Protein AF-A0A0N0JHC3-F1 (afdb_monomer_lite)

Radius of gyration: 20.51 Å; chains: 1; bounding box: 57×30×60 Å

Foldseek 3Di:
DDDPPVVVLVVVLLVVLVCVLPVDDDDDDDLLVVLQVSLLVLLVLLLVLLVLLLVLLVLLLVVLCVPPWDDADPVRNDTDPVSVVLSVLSVVLSVLSVVLSVLSNPADQDDPPPVPPPDDPSSVLSVVLVVLSSVLSSLSNVSSVQRRSPHSVSNSVCVVVNVVSSVSNVVSSVVSNVSVD

Secondary structure (DSSP, 8-state):
---SSHHHHHHHHHHHHHHHHHSS----S-HHHHHHHHHHHHHHHHHHHHHHHHHHHHHHHHHHHHHHSPPP-SS--S--HHHHHHHHHHHHHHHHHHHHHHHHHT-------TTTTTSS-HHHHHHHHHHHHHHHHHHHHHHHHH--TT-HHHHHHSHHHHHHHHHHHHHHHHHHHHTT-

pLDDT: mean 80.49, std 18.89, range [34.41, 97.94]

Structure (mmCIF, N/CA/C/O backbone):
data_AF-A0A0N0JHC3-F1
#
_entry.id   AF-A0A0N0JHC3-F1
#
loop_
_atom_site.group_PDB
_atom_site.id
_atom_site.type_symbol
_atom_site.label_atom_id
_atom_site.label_alt_id
_atom_site.label_comp_id
_atom_site.label_asym_id
_atom_site.label_entity_id
_atom_site.label_seq_id
_atom_site.pdbx_PDB_ins_code
_atom_site.Cartn_x
_atom_site.Cartn_y
_atom_site.Cartn_z
_atom_site.occupancy
_atom_site.B_iso_or_equiv
_atom_site.auth_seq_id
_atom_site.auth_comp_id
_atom_site.auth_asym_id
_atom_site.auth_atom_id
_atom_site.pdbx_PDB_model_num
ATOM 1 N N . MET A 1 1 ? -25.573 -7.035 -21.585 1.00 37.91 1 MET A N 1
ATOM 2 C CA . MET A 1 1 ? -24.477 -6.239 -22.172 1.00 37.91 1 MET A CA 1
ATOM 3 C C . MET A 1 1 ? -24.114 -5.162 -21.164 1.00 37.91 1 MET A C 1
ATOM 5 O O . MET A 1 1 ? -24.846 -4.194 -21.048 1.00 37.91 1 MET A O 1
ATOM 9 N N . SER A 1 2 ? -23.086 -5.395 -20.353 1.00 44.84 2 SER A N 1
ATOM 10 C CA . SER A 1 2 ? -22.536 -4.422 -19.404 1.00 44.84 2 SER A CA 1
ATOM 11 C C . SER A 1 2 ? -21.034 -4.678 -19.372 1.00 44.84 2 SER A C 1
ATOM 13 O O . SER A 1 2 ? -20.619 -5.781 -19.030 1.00 44.84 2 SER A O 1
ATOM 15 N N . GLY A 1 3 ? -20.254 -3.737 -19.894 1.00 42.75 3 GLY A N 1
ATOM 16 C CA . GLY A 1 3 ? -18.807 -3.889 -20.072 1.00 42.75 3 GLY A CA 1
ATOM 17 C C . GLY A 1 3 ? -18.140 -2.651 -20.668 1.00 42.75 3 GLY A C 1
ATOM 18 O O . GLY A 1 3 ? -17.156 -2.791 -21.371 1.00 42.75 3 GLY A O 1
ATOM 19 N N . GLY A 1 4 ? -18.715 -1.458 -20.471 1.00 43.44 4 GLY A N 1
ATOM 20 C CA . GLY A 1 4 ? -18.227 -0.218 -21.094 1.00 43.44 4 GLY A CA 1
ATOM 21 C C . GLY A 1 4 ? -17.723 0.851 -20.122 1.00 43.44 4 GLY A C 1
ATOM 22 O O . GLY A 1 4 ? -17.134 1.828 -20.570 1.00 43.44 4 GLY A O 1
ATOM 23 N N . GLU A 1 5 ? -17.946 0.702 -18.813 1.00 43.28 5 GLU A N 1
ATOM 24 C CA . GLU A 1 5 ? -17.563 1.724 -17.823 1.00 43.28 5 GLU A CA 1
ATOM 25 C C . GLU A 1 5 ? -16.180 1.465 -17.201 1.00 43.28 5 GLU A C 1
ATOM 27 O O . GLU A 1 5 ? -15.439 2.420 -16.958 1.00 43.28 5 GLU A O 1
ATOM 32 N N . ASP A 1 6 ? -15.775 0.198 -17.051 1.00 47.84 6 ASP A N 1
ATOM 33 C CA . ASP A 1 6 ? -14.469 -0.175 -16.480 1.00 47.84 6 ASP A CA 1
ATOM 34 C C . ASP A 1 6 ? -13.285 0.190 -17.401 1.00 47.84 6 ASP A C 1
ATOM 36 O O . ASP A 1 6 ? -12.240 0.644 -16.924 1.00 47.84 6 ASP A O 1
ATOM 40 N N . ASP A 1 7 ? -13.469 0.113 -18.725 1.00 47.25 7 ASP A N 1
ATOM 41 C CA . ASP A 1 7 ? -12.442 0.469 -19.720 1.00 47.25 7 ASP A CA 1
ATOM 42 C C . ASP A 1 7 ? -12.093 1.969 -19.693 1.00 47.25 7 ASP A C 1
ATOM 44 O O . ASP A 1 7 ? -10.947 2.365 -19.927 1.00 47.25 7 ASP A O 1
ATOM 48 N N . GLY A 1 8 ? -13.061 2.829 -19.360 1.00 37.94 8 GLY A N 1
ATOM 49 C CA . GLY A 1 8 ? -12.868 4.281 -19.304 1.00 37.94 8 GLY A CA 1
ATOM 50 C C . GLY A 1 8 ? -12.082 4.746 -18.076 1.00 37.94 8 GLY A C 1
ATOM 51 O O . GLY A 1 8 ? -11.344 5.736 -18.149 1.00 37.94 8 GLY A O 1
ATOM 52 N N . LEU A 1 9 ? -12.211 4.034 -16.953 1.00 42.19 9 LEU A N 1
ATOM 53 C CA . LEU A 1 9 ? -11.474 4.327 -15.724 1.00 42.19 9 LEU A CA 1
ATOM 54 C C . LEU A 1 9 ? -10.010 3.887 -15.852 1.00 42.19 9 LEU A C 1
ATOM 56 O O . LEU A 1 9 ? -9.108 4.660 -15.522 1.00 42.19 9 LEU A O 1
ATOM 60 N N . ALA A 1 10 ? -9.777 2.697 -16.415 1.00 44.12 10 ALA A N 1
ATOM 61 C CA . ALA A 1 10 ? -8.442 2.183 -16.710 1.00 44.12 10 ALA A CA 1
ATOM 62 C C . ALA A 1 10 ? -7.697 3.072 -17.724 1.00 44.12 10 ALA A C 1
ATOM 64 O O . ALA A 1 10 ? -6.544 3.442 -17.497 1.00 44.12 10 ALA A O 1
ATOM 65 N N . ALA A 1 11 ? -8.375 3.516 -18.791 1.00 43.47 11 ALA A N 1
ATOM 66 C CA . ALA A 1 11 ? -7.795 4.424 -19.783 1.00 43.47 11 ALA A CA 1
ATOM 67 C C . ALA A 1 11 ? -7.432 5.802 -19.195 1.00 43.47 11 ALA A C 1
ATOM 69 O O . ALA A 1 11 ? -6.387 6.371 -19.520 1.00 43.47 11 ALA A O 1
ATOM 70 N N . ARG A 1 12 ? -8.262 6.341 -18.289 1.00 47.62 12 ARG A N 1
ATOM 71 C CA . ARG A 1 12 ? -7.976 7.603 -17.584 1.00 47.62 12 ARG A CA 1
ATOM 72 C C . ARG A 1 12 ? -6.825 7.470 -16.592 1.00 47.62 12 ARG A C 1
ATOM 74 O O . ARG A 1 12 ? -5.981 8.362 -16.543 1.00 47.62 12 ARG A O 1
ATOM 81 N N . ALA A 1 13 ? -6.760 6.368 -15.848 1.00 53.97 13 ALA A N 1
ATOM 82 C CA . ALA A 1 13 ? -5.640 6.076 -14.959 1.00 53.97 13 ALA A CA 1
ATOM 83 C C . ALA A 1 13 ? -4.323 5.948 -15.747 1.00 53.97 13 ALA A C 1
ATOM 85 O O . ALA A 1 13 ? -3.324 6.558 -15.366 1.00 53.97 13 ALA A O 1
ATOM 86 N N . GLY A 1 14 ? -4.351 5.269 -16.900 1.00 50.16 14 GLY A N 1
ATOM 87 C CA . GLY A 1 14 ? -3.211 5.170 -17.814 1.00 50.16 14 GLY A CA 1
ATOM 88 C C . GLY A 1 14 ? -2.744 6.530 -18.344 1.00 50.16 14 GLY A C 1
ATOM 89 O O . GLY A 1 14 ? -1.547 6.805 -18.369 1.00 50.16 14 GLY A O 1
ATOM 90 N N . GLN A 1 15 ? -3.668 7.432 -18.693 1.00 47.88 15 GLN A N 1
ATOM 91 C CA . GLN A 1 15 ? -3.320 8.782 -19.151 1.00 47.88 15 GLN A CA 1
ATOM 92 C C . GLN A 1 15 ? -2.721 9.654 -18.035 1.00 47.88 15 GLN A C 1
ATOM 94 O O . GLN A 1 15 ? -1.790 10.419 -18.290 1.00 47.88 15 GLN A O 1
ATOM 99 N N . VAL A 1 16 ? -3.223 9.545 -16.801 1.00 54.00 16 VAL A N 1
ATOM 100 C CA . VAL A 1 16 ? -2.656 10.244 -15.635 1.00 54.00 16 VAL A CA 1
ATOM 101 C C . VAL A 1 16 ? -1.249 9.725 -15.334 1.00 54.00 16 VAL A C 1
ATOM 103 O O . VAL A 1 16 ? -0.336 10.532 -15.174 1.00 54.00 16 VAL A O 1
ATOM 106 N N . ALA A 1 17 ? -1.046 8.406 -15.352 1.00 53.81 17 ALA A N 1
ATOM 107 C CA . ALA A 1 17 ? 0.267 7.792 -15.171 1.00 53.81 17 ALA A CA 1
ATOM 108 C C . ALA A 1 17 ? 1.255 8.214 -16.274 1.00 53.81 17 ALA A C 1
ATOM 110 O O . ALA A 1 17 ? 2.378 8.611 -15.974 1.00 53.81 17 ALA A O 1
ATOM 111 N N . LEU A 1 18 ? 0.823 8.238 -17.540 1.00 52.56 18 LEU A N 1
ATOM 112 C CA . LEU A 1 18 ? 1.632 8.713 -18.669 1.00 52.56 18 LEU A CA 1
ATOM 113 C C . LEU A 1 18 ? 1.989 10.203 -18.564 1.00 52.56 18 LEU A C 1
ATOM 115 O O . LEU A 1 18 ? 3.115 10.580 -18.886 1.00 52.56 18 LEU A O 1
ATOM 119 N N . ASN A 1 19 ? 1.061 11.050 -18.113 1.00 54.31 19 ASN A N 1
ATOM 120 C CA . ASN A 1 19 ? 1.300 12.486 -17.943 1.00 54.31 19 ASN A CA 1
ATOM 121 C C . ASN A 1 19 ? 2.243 12.778 -16.766 1.00 54.31 19 ASN A C 1
ATOM 123 O O . ASN A 1 19 ? 3.108 13.644 -16.884 1.00 54.31 19 ASN A O 1
ATOM 127 N N . LEU A 1 20 ? 2.114 12.034 -15.662 1.00 56.59 20 LEU A N 1
ATOM 128 C CA . LEU A 1 20 ? 3.041 12.099 -14.529 1.00 56.59 20 LEU A CA 1
ATOM 129 C C . LEU A 1 20 ? 4.444 11.620 -14.930 1.00 56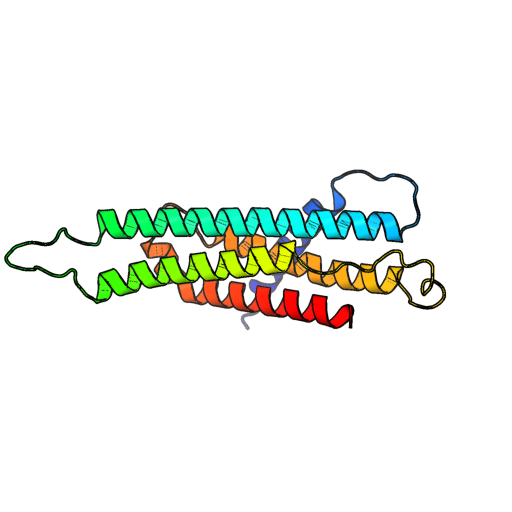.59 20 LEU A C 1
ATOM 131 O O . LEU A 1 20 ? 5.434 12.242 -14.555 1.00 56.59 20 LEU A O 1
ATOM 135 N N . PHE A 1 21 ? 4.527 10.561 -15.741 1.00 52.66 21 PHE A N 1
ATOM 136 C CA . PHE A 1 21 ? 5.790 9.962 -16.174 1.00 52.66 21 PHE A CA 1
ATOM 137 C C . PHE A 1 21 ? 6.538 10.810 -17.219 1.00 52.66 21 PHE A C 1
ATOM 139 O O . PHE A 1 21 ? 7.758 10.920 -17.166 1.00 52.66 21 PHE A O 1
ATOM 146 N N . ARG A 1 22 ? 5.832 11.455 -18.161 1.00 50.53 22 ARG A N 1
ATOM 147 C CA . ARG A 1 22 ? 6.448 12.177 -19.300 1.00 50.53 22 ARG A CA 1
ATOM 148 C C . ARG A 1 22 ? 6.669 13.682 -19.082 1.00 50.53 22 ARG A C 1
ATOM 150 O O . ARG A 1 22 ? 7.237 14.338 -19.953 1.00 50.53 22 ARG A O 1
ATOM 157 N N . GLY A 1 23 ? 6.215 14.251 -17.964 1.00 41.34 23 GLY A N 1
ATOM 158 C CA . GLY A 1 23 ? 6.143 15.704 -17.752 1.00 41.34 23 GLY A CA 1
ATOM 159 C C . GLY A 1 23 ? 7.451 16.447 -17.433 1.00 41.34 23 GLY A C 1
ATOM 160 O O . GLY A 1 23 ? 7.439 17.675 -17.434 1.00 41.34 23 GLY A O 1
ATOM 161 N N . TYR A 1 24 ? 8.578 15.772 -17.171 1.00 42.88 24 TYR A N 1
ATOM 162 C CA . TYR A 1 24 ? 9.758 16.425 -16.576 1.00 42.88 24 TYR A CA 1
ATOM 163 C C . TYR A 1 24 ? 11.097 16.102 -17.275 1.00 42.88 24 TYR A C 1
ATOM 165 O O . TYR A 1 24 ? 11.897 15.318 -16.779 1.00 42.88 24 TYR A O 1
ATOM 173 N N . GLY A 1 25 ? 11.362 16.805 -18.388 1.00 38.19 25 GLY A N 1
ATOM 174 C CA . GLY A 1 25 ? 12.698 17.294 -18.793 1.00 38.19 25 GLY A CA 1
ATOM 175 C C . GLY A 1 25 ? 13.743 16.294 -19.326 1.00 38.19 25 GLY A C 1
ATOM 176 O O . GLY A 1 25 ? 14.376 15.571 -18.566 1.00 38.19 25 GLY A O 1
ATOM 177 N N . TYR A 1 26 ? 14.004 16.370 -20.637 1.00 37.72 26 TYR A N 1
ATOM 178 C CA . TYR A 1 26 ? 15.044 15.650 -21.394 1.00 37.72 26 TYR A CA 1
ATOM 179 C C . TYR A 1 26 ? 16.477 16.152 -21.145 1.00 37.72 26 TYR A C 1
ATOM 181 O O . TYR A 1 26 ? 16.697 17.363 -21.079 1.00 37.72 26 TYR A O 1
ATOM 189 N N . THR A 1 27 ? 17.486 15.264 -21.175 1.00 40.31 27 THR A N 1
ATOM 190 C CA . THR A 1 27 ? 18.884 15.630 -21.502 1.00 40.31 27 THR A CA 1
ATOM 191 C C . THR A 1 27 ? 19.669 14.450 -22.111 1.00 40.31 27 THR A C 1
ATOM 193 O O . THR A 1 27 ? 19.561 13.321 -21.665 1.00 40.31 27 THR A O 1
ATOM 196 N N . PHE A 1 28 ? 20.477 14.749 -23.132 1.00 34.41 28 PHE A N 1
ATOM 197 C CA . PHE A 1 28 ? 21.290 13.864 -23.980 1.00 34.41 28 PHE A CA 1
ATOM 198 C C . PHE A 1 28 ? 22.279 12.929 -23.240 1.00 34.41 28 PHE A C 1
ATOM 200 O O . PHE A 1 28 ? 23.466 13.240 -23.159 1.00 34.41 28 PHE A O 1
ATOM 207 N N . TYR A 1 29 ? 21.844 11.745 -22.799 1.00 44.44 29 TYR A N 1
ATOM 208 C CA . TYR A 1 29 ? 22.719 10.602 -22.493 1.00 44.44 29 TYR A CA 1
ATOM 209 C C . TYR A 1 29 ? 22.063 9.284 -22.946 1.00 44.44 29 TYR A C 1
ATOM 211 O O . TYR A 1 29 ? 20.905 9.271 -23.341 1.00 44.44 29 TYR A O 1
ATOM 219 N N . ARG A 1 30 ? 22.836 8.186 -23.005 1.00 59.00 30 ARG A N 1
ATOM 220 C CA . ARG A 1 30 ? 22.384 6.850 -23.457 1.00 59.00 30 ARG A CA 1
ATOM 221 C C . ARG A 1 30 ? 20.992 6.536 -22.888 1.00 59.00 30 ARG A C 1
ATOM 223 O O . ARG A 1 30 ? 20.812 6.693 -21.686 1.00 59.00 30 ARG A O 1
ATOM 230 N N . VAL A 1 31 ? 20.053 6.099 -23.734 1.00 69.00 31 VAL A N 1
ATOM 231 C CA . VAL A 1 31 ? 18.628 5.867 -23.401 1.00 69.00 31 VAL A CA 1
ATOM 232 C C . VAL A 1 31 ? 18.455 5.053 -22.111 1.00 69.00 31 VAL A C 1
ATOM 234 O O . VAL A 1 31 ? 17.528 5.271 -21.341 1.00 69.00 31 VAL A O 1
ATOM 237 N N . GLU A 1 32 ? 19.384 4.149 -21.824 1.00 69.94 32 GLU A N 1
ATOM 238 C CA . GLU A 1 32 ? 19.416 3.333 -20.614 1.00 69.94 32 GLU A CA 1
ATOM 239 C C . GLU A 1 32 ? 19.609 4.150 -19.323 1.00 69.94 32 GLU A C 1
ATOM 241 O O . GLU A 1 32 ? 19.065 3.792 -18.282 1.00 69.94 32 GLU A O 1
ATOM 246 N N . ASN A 1 33 ? 20.357 5.256 -19.350 1.00 71.94 33 ASN A N 1
ATOM 247 C CA . ASN A 1 33 ? 20.512 6.139 -18.189 1.00 71.94 33 ASN A CA 1
ATOM 248 C C . ASN A 1 33 ? 19.213 6.880 -17.868 1.00 71.94 33 ASN A C 1
ATOM 250 O O . ASN A 1 33 ? 18.855 6.969 -16.694 1.00 71.94 33 ASN A O 1
ATOM 254 N N . ASP A 1 34 ? 18.510 7.354 -18.896 1.00 75.12 34 ASP A N 1
ATOM 255 C CA . ASP A 1 34 ? 17.214 8.018 -18.740 1.00 75.12 34 ASP A CA 1
ATOM 256 C C . ASP A 1 34 ? 16.188 7.034 -18.178 1.00 75.12 34 ASP A C 1
ATOM 258 O O . ASP A 1 34 ? 15.561 7.307 -17.159 1.00 75.12 34 ASP A O 1
ATOM 262 N N . LEU A 1 35 ? 16.128 5.824 -18.739 1.00 77.75 35 LEU A N 1
ATOM 263 C CA . LEU A 1 35 ? 15.244 4.768 -18.251 1.00 77.75 35 LEU A CA 1
ATOM 264 C C . LEU A 1 35 ? 15.540 4.360 -16.794 1.00 77.75 35 LEU A C 1
ATOM 266 O O . LEU A 1 35 ? 14.612 4.110 -16.028 1.00 77.75 35 LEU A O 1
ATOM 270 N N . ARG A 1 36 ? 16.812 4.319 -16.369 1.00 79.19 36 ARG A N 1
ATOM 271 C CA . ARG A 1 36 ? 17.164 4.061 -14.958 1.00 79.19 36 ARG A CA 1
ATOM 272 C C . ARG A 1 36 ? 16.803 5.232 -14.040 1.00 79.19 36 ARG A C 1
ATOM 274 O O . ARG A 1 36 ? 16.443 5.007 -12.884 1.00 79.19 36 ARG A O 1
ATOM 281 N N . ALA A 1 37 ? 16.924 6.471 -14.514 1.00 82.25 37 ALA A N 1
ATOM 282 C CA . ALA A 1 37 ? 16.498 7.642 -13.754 1.00 82.25 37 ALA A CA 1
ATOM 283 C C . ALA A 1 37 ? 14.971 7.659 -13.587 1.00 82.25 37 ALA A C 1
ATOM 285 O O . ALA A 1 37 ? 14.478 7.907 -12.486 1.00 82.25 37 ALA A O 1
ATOM 286 N N . ASP A 1 38 ? 14.236 7.339 -14.650 1.00 80.75 38 ASP A N 1
ATOM 287 C CA . ASP A 1 38 ? 12.779 7.242 -14.639 1.00 80.75 38 ASP A CA 1
ATOM 288 C C . ASP A 1 38 ? 12.287 6.121 -13.719 1.00 80.75 38 ASP A C 1
ATOM 290 O O . ASP A 1 38 ? 11.386 6.355 -12.916 1.00 80.75 38 ASP A O 1
ATOM 294 N N . ASP A 1 39 ? 12.944 4.959 -13.718 1.00 84.31 39 ASP A N 1
ATOM 295 C CA . ASP A 1 39 ? 12.686 3.885 -12.750 1.00 84.31 39 ASP A CA 1
ATOM 296 C C . ASP A 1 39 ? 12.780 4.378 -11.294 1.00 84.31 39 ASP A C 1
ATOM 298 O O . ASP A 1 39 ? 11.866 4.194 -10.485 1.00 84.31 39 ASP A O 1
ATOM 302 N N . GLN A 1 40 ? 13.884 5.049 -10.946 1.00 86.06 40 GLN A N 1
ATOM 303 C CA . GLN A 1 40 ? 14.085 5.566 -9.590 1.00 86.06 40 GLN A CA 1
ATOM 304 C C . GLN A 1 40 ? 13.023 6.603 -9.213 1.00 86.06 40 GLN A C 1
ATOM 306 O O . GLN A 1 40 ? 12.567 6.632 -8.065 1.00 86.06 40 GLN A O 1
ATOM 311 N N . ARG A 1 41 ? 12.627 7.454 -10.167 1.00 85.56 41 ARG A N 1
ATOM 312 C CA . ARG A 1 41 ? 11.566 8.449 -9.972 1.00 85.56 41 ARG A CA 1
ATOM 313 C C . ARG A 1 41 ? 10.221 7.779 -9.732 1.00 85.56 41 ARG A C 1
ATOM 315 O O . ARG A 1 41 ? 9.539 8.158 -8.783 1.00 85.56 41 ARG A O 1
ATOM 322 N N . VAL A 1 42 ? 9.862 6.766 -10.522 1.00 86.81 42 VAL A N 1
ATOM 323 C CA . VAL A 1 42 ? 8.603 6.036 -10.335 1.00 86.81 42 VAL A CA 1
ATOM 324 C C . VAL A 1 42 ? 8.556 5.379 -8.969 1.00 86.81 42 VAL A C 1
ATOM 326 O O . VAL A 1 42 ? 7.582 5.566 -8.245 1.00 86.81 42 VAL A O 1
ATOM 329 N N . ARG A 1 43 ? 9.611 4.672 -8.561 1.00 89.62 43 ARG A N 1
ATOM 330 C CA . ARG A 1 43 ? 9.622 4.013 -7.248 1.00 89.62 43 ARG A CA 1
ATOM 331 C C . ARG A 1 43 ? 9.483 5.005 -6.099 1.00 89.62 43 ARG A C 1
ATOM 333 O O . ARG A 1 43 ? 8.778 4.714 -5.136 1.00 89.62 43 ARG A O 1
ATOM 340 N N . ARG A 1 44 ? 10.083 6.195 -6.220 1.00 91.69 44 ARG A N 1
ATOM 341 C CA . ARG A 1 44 ? 9.884 7.282 -5.253 1.00 91.69 44 ARG A CA 1
ATOM 342 C C . ARG A 1 44 ? 8.437 7.768 -5.231 1.00 91.69 44 ARG A C 1
ATOM 344 O O . ARG A 1 44 ? 7.860 7.856 -4.157 1.00 91.69 44 ARG A O 1
ATOM 351 N N . MET A 1 45 ? 7.841 8.025 -6.391 1.00 93.19 45 MET A N 1
ATOM 352 C CA . MET A 1 45 ? 6.447 8.466 -6.485 1.00 93.19 45 MET A CA 1
ATOM 353 C C . MET A 1 45 ? 5.478 7.423 -5.908 1.00 93.19 45 MET A C 1
ATOM 355 O O . MET A 1 45 ? 4.570 7.765 -5.156 1.00 93.19 45 MET A O 1
ATOM 359 N N . VAL A 1 46 ? 5.685 6.138 -6.210 1.00 94.94 46 VAL A N 1
ATOM 360 C CA . VAL A 1 46 ? 4.901 5.042 -5.622 1.00 94.94 46 VAL A CA 1
ATOM 361 C C . VAL A 1 46 ? 5.068 5.025 -4.102 1.00 94.94 46 VAL A C 1
ATOM 363 O O . VAL A 1 46 ? 4.072 4.954 -3.390 1.00 94.94 46 VAL A O 1
ATOM 366 N N . SER A 1 47 ? 6.300 5.143 -3.598 1.00 95.94 47 SER A N 1
ATOM 367 C CA . SER A 1 47 ? 6.579 5.228 -2.158 1.00 95.94 47 SER A CA 1
ATOM 368 C C . SER A 1 47 ? 5.828 6.391 -1.494 1.00 95.94 47 SER A C 1
ATOM 370 O O . SER A 1 47 ? 5.141 6.189 -0.494 1.00 95.94 47 SER A O 1
ATOM 372 N N . GLU A 1 48 ? 5.850 7.584 -2.091 1.00 95.62 48 GLU A N 1
ATOM 373 C CA . GLU A 1 48 ? 5.123 8.762 -1.596 1.00 95.62 48 GLU A CA 1
ATOM 374 C C . GLU A 1 48 ? 3.603 8.516 -1.516 1.00 95.62 48 GLU A C 1
ATOM 376 O O . GLU A 1 48 ? 2.979 8.804 -0.490 1.00 95.62 48 GLU A O 1
ATOM 381 N N . LEU A 1 49 ? 3.009 7.912 -2.553 1.00 96.00 49 LEU A N 1
ATOM 382 C CA . LEU A 1 49 ? 1.582 7.560 -2.583 1.00 96.00 49 LEU A CA 1
ATOM 383 C C . LEU A 1 49 ? 1.220 6.514 -1.516 1.00 96.00 49 LEU A C 1
ATOM 385 O O . LEU A 1 49 ? 0.203 6.642 -0.826 1.00 96.00 49 LEU A O 1
ATOM 389 N N . LEU A 1 50 ? 2.062 5.495 -1.327 1.00 97.06 50 LEU A N 1
ATOM 390 C CA . LEU A 1 50 ? 1.867 4.482 -0.286 1.00 97.06 50 LEU A CA 1
ATOM 391 C C . LEU A 1 50 ? 1.992 5.090 1.117 1.00 97.06 50 LEU A C 1
ATOM 393 O O . LEU A 1 50 ? 1.197 4.773 2.004 1.00 97.06 50 LEU A O 1
ATOM 397 N N . GLN A 1 51 ? 2.938 6.005 1.328 1.00 96.19 51 GLN A N 1
ATOM 398 C CA . GLN A 1 51 ? 3.091 6.716 2.596 1.00 96.19 51 GLN A CA 1
ATOM 399 C C . GLN A 1 51 ? 1.894 7.619 2.899 1.00 96.19 51 GLN A C 1
ATOM 401 O O . GLN A 1 51 ? 1.445 7.655 4.050 1.00 96.19 51 GLN A O 1
ATOM 406 N N . GLN A 1 52 ? 1.337 8.288 1.885 1.00 95.44 52 GLN A N 1
ATOM 407 C CA . GLN A 1 52 ? 0.093 9.046 2.008 1.00 95.44 52 GLN A CA 1
ATOM 408 C C . GLN A 1 52 ? -1.061 8.141 2.465 1.00 95.44 52 GLN A C 1
ATOM 410 O O . GLN A 1 52 ? -1.709 8.442 3.470 1.00 95.44 52 GLN A O 1
ATOM 415 N N . ALA A 1 53 ? -1.273 7.003 1.796 1.00 96.19 53 ALA A N 1
ATOM 416 C CA . ALA A 1 53 ? -2.322 6.048 2.157 1.00 96.19 53 ALA A CA 1
ATOM 417 C C . ALA A 1 53 ? -2.130 5.475 3.576 1.00 96.19 53 ALA A C 1
ATOM 419 O O . ALA A 1 53 ? -3.071 5.402 4.369 1.00 96.19 53 ALA A O 1
ATOM 420 N N . ARG A 1 54 ? -0.891 5.115 3.943 1.00 96.50 54 ARG A N 1
ATOM 421 C CA . ARG A 1 54 ? -0.543 4.614 5.284 1.00 96.50 54 ARG A CA 1
ATOM 422 C C . ARG A 1 54 ? -0.849 5.645 6.370 1.00 96.50 54 ARG A C 1
ATOM 424 O O . ARG A 1 54 ? -1.365 5.289 7.433 1.00 96.50 54 ARG A O 1
ATOM 431 N N . LYS A 1 55 ? -0.500 6.911 6.127 1.00 95.50 55 LYS A N 1
ATOM 432 C CA . LYS A 1 55 ? -0.769 8.016 7.052 1.00 95.50 55 LYS A CA 1
ATOM 433 C C . LYS A 1 55 ? -2.275 8.182 7.257 1.00 95.50 55 LYS A C 1
ATOM 435 O O . LYS A 1 55 ? -2.712 8.153 8.403 1.00 95.50 55 LYS A O 1
ATOM 440 N N . ALA A 1 56 ? -3.043 8.236 6.170 1.00 95.06 56 ALA A N 1
ATOM 441 C CA . ALA A 1 56 ? -4.499 8.341 6.212 1.00 95.06 56 ALA A CA 1
ATOM 442 C C . ALA A 1 56 ? -5.149 7.184 6.996 1.00 95.06 56 ALA A C 1
ATOM 444 O O . ALA A 1 56 ? -5.994 7.422 7.855 1.00 95.06 56 ALA A O 1
ATOM 445 N N . LEU A 1 57 ? -4.699 5.937 6.796 1.00 95.81 57 LEU A N 1
ATOM 446 C CA . LEU A 1 57 ? -5.179 4.792 7.585 1.00 95.81 57 LEU A CA 1
ATOM 447 C C . LEU A 1 57 ? -4.846 4.911 9.073 1.00 95.81 57 LEU A C 1
ATOM 449 O O . LEU A 1 57 ? -5.666 4.553 9.913 1.00 95.81 57 LEU A O 1
ATOM 453 N N . SER A 1 58 ? -3.648 5.395 9.404 1.00 95.38 58 SER A N 1
ATOM 454 C CA . SER A 1 58 ? -3.218 5.553 10.799 1.00 95.38 58 SER A CA 1
ATOM 455 C C . SER A 1 58 ? -4.031 6.645 11.507 1.00 95.38 58 SER A C 1
ATOM 457 O O . SER A 1 58 ? -4.399 6.503 12.671 1.00 95.38 58 SER A O 1
ATOM 459 N N . GLU A 1 59 ? -4.350 7.729 10.798 1.00 95.06 59 GLU A N 1
ATOM 460 C CA . GLU A 1 59 ? -5.208 8.810 11.293 1.00 95.06 59 GLU A CA 1
ATOM 461 C C . GLU A 1 59 ? -6.656 8.339 11.482 1.00 95.06 59 GLU A C 1
ATOM 463 O O . GLU A 1 59 ? -7.248 8.583 12.539 1.00 95.06 59 GLU A O 1
ATOM 468 N N . ALA A 1 60 ? -7.197 7.605 10.505 1.00 95.38 60 ALA A N 1
ATOM 469 C CA . ALA A 1 60 ? -8.523 7.001 10.572 1.00 95.38 60 ALA A CA 1
ATOM 470 C C . ALA A 1 60 ? -8.633 5.984 11.720 1.00 95.38 60 ALA A C 1
ATOM 472 O O . ALA A 1 60 ? -9.608 5.998 12.468 1.00 95.38 60 ALA A O 1
ATOM 473 N N . GLU A 1 61 ? -7.618 5.141 11.917 1.00 95.88 61 GLU A N 1
ATOM 474 C CA . GLU A 1 61 ? -7.552 4.179 13.020 1.00 95.88 61 GLU A CA 1
ATOM 475 C C . GLU A 1 61 ? -7.578 4.875 14.385 1.00 95.88 61 GLU A C 1
ATOM 477 O O . GLU A 1 61 ? -8.415 4.546 15.235 1.00 95.88 61 GLU A O 1
ATOM 482 N N . GLY A 1 62 ? -6.740 5.899 14.566 1.00 94.69 62 GLY A N 1
ATOM 483 C CA . GLY A 1 62 ? -6.696 6.666 15.805 1.00 94.69 62 GLY A CA 1
ATOM 484 C C . GLY A 1 62 ? -8.015 7.390 16.080 1.00 94.69 62 GLY A C 1
ATOM 485 O O . GLY A 1 62 ? -8.472 7.436 17.224 1.00 94.69 62 GLY A O 1
ATOM 486 N N . ARG A 1 63 ? -8.663 7.921 15.034 1.00 94.19 63 ARG A N 1
ATOM 487 C CA . ARG A 1 63 ? -9.999 8.527 15.122 1.00 94.19 63 ARG A CA 1
ATOM 488 C C . ARG A 1 63 ? -11.053 7.499 15.526 1.00 94.19 63 ARG A C 1
ATOM 490 O O . ARG A 1 63 ? -11.751 7.718 16.512 1.00 94.19 63 ARG A O 1
ATOM 497 N N . TYR A 1 64 ? -11.092 6.351 14.851 1.00 95.50 64 TYR A N 1
ATOM 498 C CA . TYR A 1 64 ? -12.024 5.265 15.148 1.00 95.50 64 TYR A CA 1
ATOM 499 C C . TYR A 1 64 ? -11.916 4.813 16.606 1.00 95.50 64 TYR A C 1
ATOM 501 O O . TYR A 1 64 ? -12.927 4.677 17.289 1.00 95.50 64 TYR A O 1
ATOM 509 N N . ARG A 1 65 ? -10.695 4.628 17.128 1.00 94.62 65 ARG A N 1
ATOM 510 C CA . ARG A 1 65 ? -10.511 4.249 18.537 1.00 94.62 65 ARG A CA 1
ATOM 511 C C . ARG A 1 65 ? -11.039 5.301 19.505 1.00 94.62 65 ARG A C 1
ATOM 513 O O . ARG A 1 65 ? -11.624 4.925 20.512 1.00 94.62 65 ARG A O 1
ATOM 520 N N . ARG A 1 66 ? -10.826 6.589 19.226 1.00 92.94 66 ARG A N 1
ATOM 521 C CA . ARG A 1 66 ? -11.285 7.680 20.101 1.00 92.94 66 ARG A CA 1
ATOM 522 C C . ARG A 1 66 ? -12.800 7.863 20.076 1.00 92.94 66 ARG A C 1
ATOM 524 O O . ARG A 1 66 ? -13.379 8.147 21.116 1.00 92.94 66 ARG A O 1
ATOM 531 N N . GLU A 1 67 ? -13.411 7.744 18.902 1.00 93.94 67 GLU A N 1
ATOM 532 C CA . GLU A 1 67 ? -14.825 8.077 18.695 1.00 93.94 67 GLU A CA 1
ATOM 533 C C . GLU A 1 67 ? -15.754 6.877 18.901 1.00 93.94 67 GLU A C 1
ATOM 535 O O . GLU A 1 67 ? -16.850 7.039 19.430 1.00 93.94 67 GLU A O 1
ATOM 540 N N . MET A 1 68 ? -15.321 5.673 18.513 1.00 93.06 68 MET A N 1
ATOM 541 C CA . MET A 1 68 ? -16.185 4.489 18.508 1.00 93.06 68 MET A CA 1
ATOM 542 C C . MET A 1 68 ? -15.969 3.578 19.713 1.00 93.06 68 MET A C 1
ATOM 544 O O . MET A 1 68 ? -16.911 2.908 20.127 1.00 93.06 68 MET A O 1
ATOM 548 N N . ILE A 1 69 ? -14.760 3.509 20.286 1.00 92.50 69 ILE A N 1
ATOM 549 C CA . ILE A 1 69 ? -14.484 2.609 21.414 1.00 92.50 69 ILE A CA 1
ATOM 550 C C . ILE A 1 69 ? -14.766 3.345 22.732 1.00 92.50 69 ILE A C 1
ATOM 552 O O . ILE A 1 69 ? -14.028 4.268 23.081 1.00 92.50 69 ILE A O 1
ATOM 556 N N . PRO A 1 70 ? -15.793 2.937 23.502 1.00 87.12 70 PRO A N 1
ATOM 557 C CA . PRO A 1 70 ? -16.109 3.595 24.760 1.00 87.12 70 PRO A CA 1
ATOM 558 C C . PRO A 1 70 ? -14.987 3.382 25.788 1.00 87.12 70 PRO A C 1
ATOM 560 O O . PRO A 1 70 ? -14.355 2.316 25.805 1.00 87.12 70 PRO A O 1
ATOM 563 N N . PRO A 1 71 ? -14.751 4.358 26.683 1.00 86.44 71 PRO A N 1
ATOM 564 C CA . PRO A 1 71 ? -13.797 4.189 27.766 1.00 86.44 71 PRO A CA 1
ATOM 565 C C . PRO A 1 71 ? -14.248 3.054 28.700 1.00 86.44 71 PRO A C 1
ATOM 567 O O . PRO A 1 71 ? -15.451 2.866 28.914 1.00 86.44 71 PRO A O 1
ATOM 570 N N . PRO A 1 72 ? -13.302 2.297 29.283 1.00 87.31 72 PRO A N 1
ATOM 571 C CA . PRO A 1 72 ? -13.635 1.221 30.203 1.00 87.31 72 PRO A CA 1
ATOM 572 C C . PRO A 1 72 ? -14.383 1.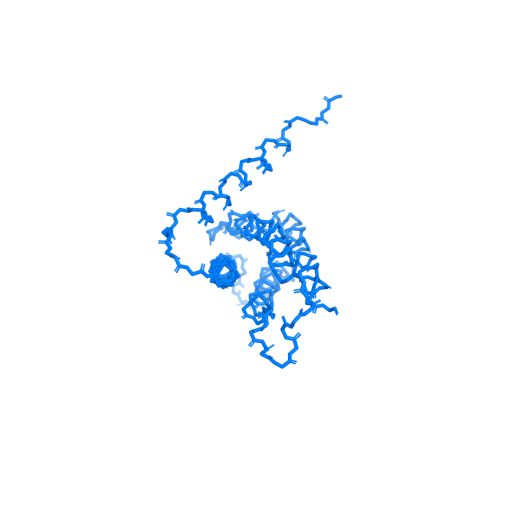775 31.418 1.00 87.31 72 PRO A C 1
ATOM 574 O O . PRO A 1 72 ? -14.008 2.794 32.000 1.00 87.31 72 PRO A O 1
ATOM 577 N N . SER A 1 73 ? -15.446 1.083 31.814 1.00 87.94 73 SER A N 1
ATOM 578 C CA . SER A 1 73 ? -16.262 1.436 32.975 1.00 87.94 73 SER A CA 1
ATOM 579 C C . SER A 1 73 ? -16.363 0.258 33.939 1.00 87.94 73 SER A C 1
ATOM 581 O O . SER A 1 73 ? -16.063 -0.879 33.587 1.00 87.94 73 SER A O 1
ATOM 583 N N . ARG A 1 74 ? -16.831 0.497 35.171 1.00 88.12 74 ARG A N 1
ATOM 584 C CA . ARG A 1 74 ? -17.067 -0.598 36.132 1.00 88.12 74 ARG A CA 1
ATOM 585 C C . ARG A 1 74 ? -18.084 -1.625 35.620 1.00 88.12 74 ARG A C 1
ATOM 587 O O . ARG A 1 74 ? -17.935 -2.804 35.911 1.00 88.12 74 ARG A O 1
ATOM 594 N N . ALA A 1 75 ? -19.099 -1.178 34.878 1.00 86.94 75 ALA A N 1
ATOM 595 C CA . ALA A 1 75 ? -20.123 -2.049 34.300 1.00 86.94 75 ALA A CA 1
ATOM 596 C C . ALA A 1 75 ? -19.623 -2.787 33.047 1.00 86.94 75 ALA A C 1
ATOM 598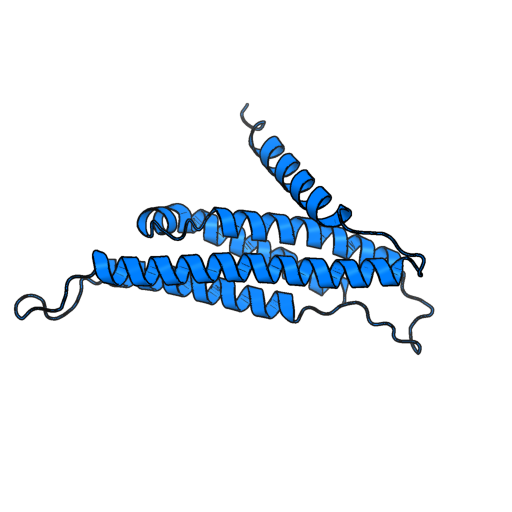 O O . ALA A 1 75 ? -20.063 -3.897 32.764 1.00 86.94 75 ALA A O 1
ATOM 599 N N . GLN A 1 76 ? -18.688 -2.181 32.315 1.00 82.06 76 GLN A N 1
ATOM 600 C CA . GLN A 1 76 ? -18.103 -2.744 31.107 1.00 82.06 76 GLN A CA 1
ATOM 601 C C . GLN A 1 76 ? -16.583 -2.515 31.119 1.00 82.06 76 GLN A C 1
ATOM 603 O O . GLN A 1 76 ? -16.099 -1.525 30.561 1.00 82.06 76 GLN A O 1
ATOM 608 N N . PRO A 1 77 ? -15.822 -3.399 31.797 1.00 85.81 77 PRO A N 1
ATOM 609 C CA . PRO A 1 77 ? -14.385 -3.214 31.999 1.00 85.81 77 PRO A CA 1
ATOM 610 C C . PRO A 1 77 ? -13.565 -3.416 30.721 1.00 85.81 77 PRO A C 1
ATOM 612 O O . PRO A 1 77 ? -12.442 -2.924 30.636 1.00 85.81 77 PRO A O 1
ATOM 615 N N . PHE A 1 78 ? -14.120 -4.108 29.721 1.00 87.75 78 PHE A N 1
ATOM 616 C CA . PHE A 1 78 ? -13.465 -4.364 28.441 1.00 87.75 78 PHE A CA 1
ATOM 617 C C . PHE A 1 78 ? -14.262 -3.763 27.281 1.00 87.75 78 PHE A C 1
ATOM 619 O O . PHE A 1 78 ? -15.494 -3.852 27.280 1.00 87.75 78 PHE A O 1
ATOM 626 N N . PRO A 1 79 ? -13.582 -3.197 26.269 1.00 87.31 79 PRO A N 1
ATOM 627 C CA . PRO A 1 79 ? -14.250 -2.682 25.085 1.00 87.31 79 PRO A CA 1
ATOM 628 C C . PRO A 1 79 ? -14.919 -3.813 24.280 1.00 87.31 79 PRO A C 1
ATOM 630 O O . PRO A 1 79 ? -14.408 -4.938 24.255 1.00 87.31 79 PRO A O 1
ATOM 633 N N . PRO A 1 80 ? -16.035 -3.536 23.581 1.00 89.75 80 PRO A N 1
ATOM 634 C CA . PRO A 1 80 ? -16.697 -4.519 22.727 1.00 89.75 80 PRO A CA 1
ATOM 635 C C . PRO A 1 80 ? -15.753 -5.089 21.659 1.00 89.75 80 PRO A C 1
ATOM 637 O O . PRO A 1 80 ? -15.117 -4.344 20.910 1.00 89.75 80 PRO A O 1
ATOM 640 N N . ALA A 1 81 ? -15.702 -6.419 21.544 1.00 90.12 81 ALA A N 1
ATOM 641 C CA . ALA A 1 81 ? -14.753 -7.109 20.666 1.00 90.12 81 ALA A CA 1
ATOM 642 C C . ALA A 1 81 ? -14.885 -6.716 19.182 1.00 90.12 81 ALA A C 1
ATOM 644 O O . ALA A 1 81 ? -13.872 -6.594 18.497 1.00 90.12 81 ALA A O 1
ATOM 645 N N . GLY A 1 82 ? -16.108 -6.466 18.696 1.00 91.88 82 GLY A N 1
ATOM 646 C CA . GLY A 1 82 ? -16.349 -6.038 17.312 1.00 91.88 82 GLY A CA 1
ATOM 647 C C . GLY A 1 82 ? -15.699 -4.691 16.982 1.00 91.88 82 GLY A C 1
ATOM 648 O O . GLY A 1 82 ? -15.028 -4.562 15.962 1.00 91.88 82 GLY A O 1
ATOM 649 N N . LEU A 1 83 ? -15.797 -3.715 17.888 1.00 93.06 83 LEU A N 1
ATOM 650 C CA . LEU A 1 83 ? -15.183 -2.395 17.709 1.00 93.06 83 LEU A CA 1
ATOM 651 C C . LEU A 1 83 ? -13.652 -2.492 17.726 1.00 93.06 83 LEU A C 1
ATOM 653 O O . LEU A 1 83 ? -12.965 -1.903 16.895 1.00 93.06 83 LEU A O 1
ATOM 657 N N . VAL A 1 84 ? -13.101 -3.315 18.621 1.00 94.31 84 VAL A N 1
ATOM 658 C CA . VAL A 1 84 ? -11.657 -3.585 18.640 1.00 94.31 84 VAL A CA 1
ATOM 659 C C . VAL A 1 84 ? -11.200 -4.266 17.344 1.00 94.31 84 VAL A C 1
ATOM 661 O O . VAL A 1 84 ? -10.124 -3.950 16.839 1.00 94.31 84 VAL A O 1
ATOM 664 N N . ALA A 1 85 ? -12.001 -5.177 16.785 1.00 95.31 85 ALA A N 1
ATOM 665 C CA . ALA A 1 85 ? -11.680 -5.864 15.536 1.00 95.31 85 ALA A CA 1
ATOM 666 C C . ALA A 1 85 ? -11.623 -4.904 14.336 1.00 95.31 85 ALA A C 1
ATOM 668 O O . ALA A 1 85 ? -10.712 -5.011 13.516 1.00 95.31 85 ALA A O 1
ATOM 669 N N . HIS A 1 86 ? -12.536 -3.934 14.255 1.00 95.44 86 HIS A N 1
ATOM 670 C CA . HIS A 1 86 ? -12.501 -2.896 13.223 1.00 95.44 86 HIS A CA 1
ATOM 671 C C . HIS A 1 86 ? -11.243 -2.024 13.312 1.00 95.44 86 HIS A C 1
ATOM 673 O O . HIS A 1 86 ? -10.560 -1.841 1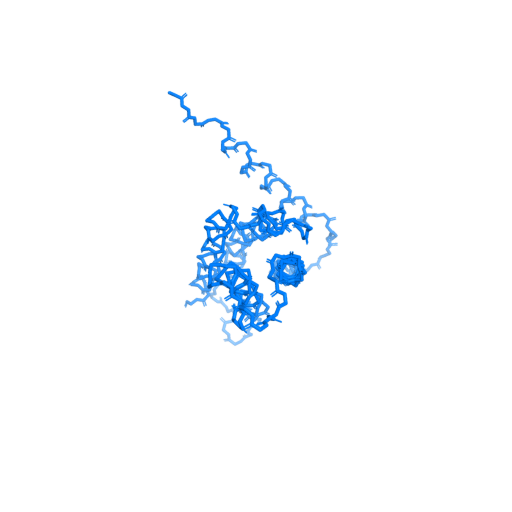2.305 1.00 95.44 86 HIS A O 1
ATOM 679 N N . ALA A 1 87 ? -10.870 -1.574 14.515 1.00 95.62 87 ALA A N 1
ATOM 680 C CA . ALA A 1 87 ? -9.629 -0.822 14.713 1.00 95.62 87 ALA A CA 1
ATOM 681 C C . ALA A 1 87 ? -8.390 -1.637 14.295 1.00 95.62 87 ALA A C 1
ATOM 683 O O . ALA A 1 87 ? -7.540 -1.149 13.554 1.00 95.62 87 ALA A O 1
ATOM 684 N N . LYS A 1 88 ? -8.331 -2.920 14.683 1.00 96.69 88 LYS A N 1
ATOM 685 C CA . LYS A 1 88 ? -7.261 -3.839 14.256 1.00 96.69 88 LYS A CA 1
ATOM 686 C C . LYS A 1 88 ? -7.216 -4.039 12.742 1.00 96.69 88 LYS A C 1
ATOM 688 O O . LYS A 1 88 ? -6.142 -4.243 12.186 1.00 96.69 88 LYS A O 1
ATOM 693 N N . ARG A 1 89 ? -8.362 -3.998 12.058 1.00 96.19 89 ARG A N 1
ATOM 694 C CA . ARG A 1 89 ? -8.414 -4.117 10.597 1.00 96.19 89 ARG A CA 1
ATOM 695 C C . ARG A 1 89 ? -7.783 -2.902 9.914 1.00 96.19 89 ARG A C 1
ATOM 697 O O . ARG A 1 89 ? -7.020 -3.092 8.972 1.00 96.19 89 ARG A O 1
ATOM 704 N N . LEU A 1 90 ? -8.053 -1.690 10.401 1.00 95.94 90 LEU A N 1
ATOM 705 C CA . LEU A 1 90 ? -7.408 -0.464 9.908 1.00 95.94 90 LEU A CA 1
ATOM 706 C C . LEU A 1 90 ? -5.891 -0.499 10.144 1.00 95.94 90 LEU A C 1
ATOM 708 O O . LEU A 1 90 ? -5.112 -0.241 9.226 1.00 95.94 90 LEU A O 1
ATOM 712 N N . GLU A 1 91 ? -5.473 -0.911 11.342 1.00 97.06 91 GLU A N 1
ATOM 713 C CA . GLU A 1 91 ? -4.063 -1.098 11.698 1.00 97.06 91 GLU A CA 1
ATOM 714 C C . GLU A 1 91 ? -3.362 -2.105 10.766 1.00 97.06 91 GLU A C 1
ATOM 716 O O . GLU A 1 91 ? -2.292 -1.821 10.224 1.00 97.06 91 GLU A O 1
ATOM 721 N N . ALA A 1 92 ? -3.984 -3.260 10.513 1.00 97.25 92 ALA A N 1
ATOM 722 C CA . ALA A 1 92 ? -3.434 -4.294 9.638 1.00 97.25 92 ALA A CA 1
ATOM 723 C C . ALA A 1 92 ? -3.285 -3.820 8.182 1.00 97.25 92 ALA A C 1
ATOM 725 O O . ALA A 1 92 ? -2.297 -4.151 7.517 1.00 97.25 92 ALA A O 1
ATOM 726 N N . LEU A 1 93 ? -4.233 -3.019 7.680 1.00 96.31 93 LEU A N 1
ATOM 727 C CA . LEU A 1 93 ? -4.112 -2.387 6.366 1.00 96.31 93 LEU A CA 1
ATOM 728 C C . LEU A 1 93 ? -2.909 -1.432 6.334 1.00 96.31 93 LEU A C 1
ATOM 730 O O . LEU A 1 93 ? -2.094 -1.522 5.416 1.00 96.31 93 LEU A O 1
ATOM 734 N N . ALA A 1 94 ? -2.734 -0.587 7.356 1.00 96.38 94 ALA A N 1
ATOM 735 C CA . ALA A 1 94 ? -1.613 0.353 7.426 1.00 96.38 94 ALA A CA 1
ATOM 736 C C . ALA A 1 94 ? -0.255 -0.370 7.458 1.00 96.38 94 ALA A C 1
ATOM 738 O O . ALA A 1 94 ? 0.668 0.007 6.734 1.00 96.38 94 ALA A O 1
ATOM 739 N N . GLN A 1 95 ? -0.142 -1.444 8.244 1.00 97.94 95 GLN A N 1
ATOM 740 C CA . GLN A 1 95 ? 1.062 -2.280 8.293 1.00 97.94 95 GLN A CA 1
ATOM 741 C C . GLN A 1 95 ? 1.347 -2.948 6.943 1.00 97.94 95 GLN A C 1
ATOM 743 O O . GLN A 1 95 ? 2.492 -2.972 6.493 1.00 97.94 95 GLN A O 1
ATOM 748 N N . THR A 1 96 ? 0.307 -3.435 6.262 1.00 97.81 96 THR A N 1
ATOM 749 C CA . THR A 1 96 ? 0.450 -4.052 4.936 1.00 97.81 96 THR A CA 1
ATOM 750 C C . THR A 1 96 ? 0.968 -3.049 3.908 1.00 97.81 96 THR A C 1
ATOM 752 O O . THR A 1 96 ? 1.892 -3.369 3.164 1.00 97.81 96 THR A O 1
ATOM 755 N N . ILE A 1 97 ? 0.431 -1.826 3.892 1.00 96.81 97 ILE A N 1
ATOM 756 C CA . ILE A 1 97 ? 0.910 -0.757 3.003 1.00 96.81 97 ILE A CA 1
ATOM 757 C C . ILE A 1 97 ? 2.357 -0.374 3.340 1.00 96.81 97 ILE A C 1
ATOM 759 O O . ILE A 1 97 ? 3.173 -0.222 2.436 1.00 96.81 97 ILE A O 1
ATOM 763 N N . SER A 1 98 ? 2.711 -0.297 4.625 1.00 97.50 98 SER A N 1
ATOM 764 C CA . SER A 1 98 ? 4.091 -0.023 5.047 1.00 97.50 98 SER A CA 1
ATOM 765 C C . SER A 1 98 ? 5.078 -1.095 4.572 1.00 97.50 98 SER A C 1
ATOM 767 O O . SER A 1 98 ? 6.209 -0.776 4.213 1.00 97.50 98 SER A O 1
ATOM 769 N N . ALA A 1 99 ? 4.668 -2.365 4.558 1.00 97.38 99 ALA A N 1
ATOM 770 C CA . ALA A 1 99 ? 5.495 -3.450 4.041 1.00 97.38 99 ALA A CA 1
ATOM 771 C C . ALA A 1 99 ? 5.668 -3.369 2.514 1.00 97.38 99 ALA A C 1
ATOM 773 O O . ALA A 1 99 ? 6.740 -3.697 2.008 1.00 97.38 99 ALA A O 1
ATOM 774 N N . LEU A 1 100 ? 4.640 -2.921 1.782 1.00 96.81 100 LEU A N 1
ATOM 775 C CA . LEU A 1 100 ? 4.740 -2.672 0.340 1.00 96.81 100 LEU A CA 1
ATOM 776 C C . LEU A 1 100 ? 5.688 -1.514 0.027 1.00 96.81 100 LEU A C 1
ATOM 778 O O . LEU A 1 100 ? 6.519 -1.649 -0.864 1.00 96.81 100 LEU A O 1
ATOM 782 N N . ASP A 1 101 ? 5.612 -0.420 0.786 1.00 97.06 101 ASP A N 1
ATOM 783 C CA . ASP A 1 101 ? 6.514 0.727 0.633 1.00 97.06 101 ASP A CA 1
ATOM 784 C C . ASP A 1 101 ? 7.988 0.316 0.786 1.00 97.06 101 ASP A C 1
ATOM 786 O O . ASP A 1 101 ? 8.834 0.636 -0.056 1.00 97.06 101 ASP A O 1
ATOM 790 N N . ALA A 1 102 ? 8.287 -0.493 1.807 1.00 95.62 102 ALA A N 1
ATOM 791 C CA . ALA A 1 102 ? 9.625 -1.042 2.007 1.00 95.62 102 ALA A CA 1
ATOM 792 C C . ALA A 1 102 ? 10.080 -1.903 0.815 1.00 95.62 102 ALA A C 1
ATOM 794 O O . ALA A 1 102 ? 11.217 -1.780 0.361 1.00 95.62 102 ALA A O 1
ATOM 795 N N . GLN A 1 103 ? 9.196 -2.744 0.266 1.00 95.19 103 GLN A N 1
ATOM 796 C CA . GLN A 1 103 ? 9.520 -3.547 -0.915 1.00 95.19 103 GLN A CA 1
ATOM 797 C C . GLN A 1 103 ? 9.822 -2.668 -2.129 1.00 95.19 103 GLN A C 1
ATOM 799 O O . GLN A 1 103 ? 10.853 -2.872 -2.766 1.00 95.19 103 GLN A O 1
ATOM 804 N N . VAL A 1 104 ? 8.973 -1.676 -2.417 1.00 93.50 104 VAL A N 1
ATOM 805 C CA . VAL A 1 104 ? 9.133 -0.747 -3.549 1.00 93.50 104 VAL A CA 1
ATOM 806 C C . VAL A 1 104 ? 10.452 0.024 -3.447 1.00 93.50 104 VAL A C 1
ATOM 808 O O . VAL A 1 104 ? 11.238 0.063 -4.401 1.00 93.50 104 VAL A O 1
ATOM 811 N N . SER A 1 105 ? 10.731 0.577 -2.267 1.00 90.12 105 SER A N 1
ATOM 812 C CA . SER A 1 105 ? 11.936 1.365 -1.989 1.00 90.12 105 SER A CA 1
ATOM 813 C C . SER A 1 105 ? 13.229 0.565 -2.180 1.00 90.12 105 SER A C 1
ATOM 815 O O . SER A 1 105 ? 14.252 1.118 -2.585 1.00 90.12 105 SER A O 1
ATOM 817 N N . HIS A 1 106 ? 13.185 -0.748 -1.943 1.00 89.25 106 HIS A N 1
ATOM 818 C CA . HIS A 1 106 ? 14.338 -1.645 -2.055 1.00 89.25 106 HIS A CA 1
ATOM 819 C C . HIS A 1 106 ? 14.356 -2.494 -3.331 1.00 89.25 106 HIS A C 1
ATOM 821 O O . HIS A 1 106 ? 15.191 -3.392 -3.450 1.00 89.25 106 HIS A O 1
ATOM 827 N N . MET A 1 107 ? 13.480 -2.229 -4.307 1.00 87.19 107 MET A N 1
ATOM 828 C CA . MET A 1 107 ? 13.487 -3.009 -5.545 1.00 87.19 107 MET A CA 1
ATOM 829 C C . MET A 1 107 ? 14.821 -2.872 -6.306 1.00 87.19 107 MET A C 1
ATOM 831 O O . MET A 1 107 ? 15.387 -1.775 -6.382 1.00 87.19 107 MET A O 1
ATOM 835 N N . PRO A 1 108 ? 15.325 -3.961 -6.910 1.00 80.12 108 PRO A N 1
ATOM 836 C CA . PRO A 1 108 ? 16.524 -3.899 -7.733 1.00 80.12 108 PRO A CA 1
ATOM 837 C C . PRO A 1 108 ? 16.265 -3.144 -9.046 1.00 80.12 108 PRO A C 1
ATOM 839 O O . PRO A 1 108 ? 15.141 -3.100 -9.558 1.00 80.12 108 PRO A O 1
ATOM 842 N N . VAL A 1 109 ? 17.336 -2.570 -9.594 1.00 71.25 109 VAL A N 1
ATOM 843 C CA . VAL A 1 109 ? 17.405 -1.939 -10.923 1.00 71.25 109 VAL A CA 1
ATOM 844 C C . VAL A 1 109 ? 18.548 -2.605 -11.679 1.00 71.25 109 VAL A C 1
ATOM 846 O O . VAL A 1 109 ? 19.563 -2.905 -11.041 1.00 71.25 109 VAL A O 1
ATOM 849 N N . PRO A 1 110 ? 18.433 -2.835 -13.000 1.00 67.69 110 PRO A N 1
ATOM 850 C CA . PRO A 1 110 ? 19.562 -3.272 -13.813 1.00 67.69 110 PRO A CA 1
ATOM 851 C C . PRO A 1 110 ? 20.793 -2.392 -13.553 1.00 67.69 110 PRO A C 1
ATOM 853 O O . PRO A 1 110 ? 20.757 -1.173 -13.729 1.00 67.69 110 PRO A O 1
ATOM 856 N N . GLY A 1 111 ? 21.859 -3.012 -13.044 1.00 59.28 111 GLY A N 1
ATOM 857 C CA . GLY A 1 111 ? 23.100 -2.331 -12.694 1.00 59.28 111 GLY A CA 1
ATOM 858 C C . GLY A 1 111 ? 23.978 -2.088 -13.918 1.00 59.28 111 GLY A C 1
ATOM 859 O O . GLY A 1 111 ? 23.993 -2.878 -14.857 1.00 59.28 111 GLY A O 1
ATOM 860 N N . ASN A 1 112 ? 24.765 -1.015 -13.873 1.00 54.12 112 ASN A N 1
ATOM 861 C CA . ASN A 1 112 ? 25.765 -0.680 -14.887 1.00 54.12 112 ASN A CA 1
ATOM 862 C C . ASN A 1 112 ? 27.036 -1.539 -14.672 1.00 54.12 112 ASN A C 1
ATOM 864 O O . ASN A 1 112 ? 28.103 -1.014 -14.359 1.00 54.12 112 ASN A O 1
ATOM 868 N N . ASP A 1 113 ? 26.914 -2.871 -14.711 1.00 54.53 113 ASP A N 1
ATOM 869 C CA . ASP A 1 113 ? 28.047 -3.781 -14.492 1.00 54.53 113 ASP A CA 1
ATOM 870 C C . ASP A 1 113 ? 28.893 -3.914 -15.765 1.00 54.53 113 ASP A C 1
ATOM 872 O O . ASP A 1 113 ? 28.581 -4.668 -16.688 1.00 54.53 113 ASP A O 1
ATOM 876 N N . PHE A 1 114 ? 30.005 -3.180 -15.799 1.00 54.00 114 PHE A N 1
ATOM 877 C CA . PHE A 1 114 ? 30.942 -3.144 -16.922 1.00 54.00 114 PHE A CA 1
ATOM 878 C C . PHE A 1 114 ? 31.581 -4.503 -17.256 1.00 54.00 114 PHE A C 1
ATOM 880 O O . PHE A 1 114 ? 32.060 -4.669 -18.378 1.00 54.00 114 PHE A O 1
ATOM 887 N N . MET A 1 115 ? 31.578 -5.477 -16.335 1.00 50.66 115 MET A N 1
ATOM 888 C CA . MET A 1 115 ? 32.196 -6.791 -16.563 1.00 50.66 115 MET A CA 1
ATOM 889 C C . MET A 1 115 ? 31.259 -7.776 -17.282 1.00 50.66 115 MET A C 1
ATOM 891 O O . MET A 1 115 ? 31.732 -8.714 -17.922 1.00 50.66 115 MET A O 1
ATOM 895 N N . THR A 1 116 ? 29.942 -7.538 -17.251 1.00 48.81 116 THR A N 1
ATOM 896 C CA . THR A 1 116 ? 28.913 -8.393 -17.880 1.00 48.81 116 THR A CA 1
ATOM 897 C C . THR A 1 116 ? 28.086 -7.677 -18.964 1.00 48.81 116 THR A C 1
ATOM 899 O O . THR A 1 116 ? 27.340 -8.322 -19.704 1.00 48.81 116 THR A O 1
ATOM 902 N N . ALA A 1 117 ? 28.279 -6.362 -19.138 1.00 47.88 117 ALA A N 1
ATOM 903 C CA . ALA A 1 117 ? 27.476 -5.448 -19.964 1.00 47.88 117 ALA A CA 1
ATOM 904 C C . ALA A 1 117 ? 27.373 -5.741 -21.477 1.00 47.88 117 ALA A C 1
ATOM 906 O O . ALA A 1 117 ? 26.636 -5.047 -22.175 1.00 47.88 117 ALA A O 1
ATOM 907 N N . ARG A 1 118 ? 28.087 -6.721 -22.045 1.00 48.12 118 ARG A N 1
ATOM 908 C CA . ARG A 1 118 ? 28.138 -6.871 -23.512 1.00 48.12 118 ARG A CA 1
ATOM 909 C C . ARG A 1 118 ? 26.938 -7.613 -24.131 1.00 48.12 118 ARG A C 1
ATOM 911 O O . ARG A 1 118 ? 26.806 -7.556 -25.349 1.00 48.12 118 ARG A O 1
ATOM 918 N N . TYR A 1 119 ? 26.060 -8.275 -23.359 1.00 49.00 119 TYR A N 1
ATOM 919 C CA . TYR A 1 119 ? 25.084 -9.220 -23.953 1.00 49.00 119 TYR A CA 1
ATOM 920 C C . TYR A 1 119 ? 23.664 -9.308 -23.357 1.00 49.00 119 TYR A C 1
ATOM 922 O O . TYR A 1 119 ? 22.948 -10.256 -23.677 1.00 49.00 119 TYR A O 1
ATOM 930 N N . ARG A 1 120 ? 23.180 -8.349 -22.557 1.00 55.84 120 ARG A N 1
ATOM 931 C CA . ARG A 1 120 ? 21.741 -8.293 -22.221 1.00 55.84 120 ARG A CA 1
ATOM 932 C C . ARG A 1 120 ? 21.102 -7.067 -22.848 1.00 55.84 120 ARG A C 1
ATOM 934 O O . ARG A 1 120 ? 21.686 -5.992 -22.844 1.00 55.84 120 ARG A O 1
ATOM 941 N N . ASN A 1 121 ? 19.918 -7.264 -23.415 1.00 72.00 121 ASN A N 1
ATOM 942 C CA . ASN A 1 121 ? 19.103 -6.253 -24.075 1.00 72.00 121 ASN A CA 1
ATOM 943 C C . ASN A 1 121 ? 18.530 -5.269 -23.034 1.00 72.00 121 ASN A C 1
ATOM 945 O O . ASN A 1 121 ? 17.336 -5.256 -22.757 1.00 72.00 121 ASN A O 1
ATOM 949 N N . GLU A 1 122 ? 19.420 -4.525 -22.376 1.00 75.31 122 GLU A N 1
ATOM 950 C CA . GLU A 1 122 ? 19.133 -3.722 -21.190 1.00 75.31 122 GLU A CA 1
ATOM 951 C C . GLU A 1 122 ? 18.050 -2.678 -21.458 1.00 75.31 122 GLU A C 1
ATOM 953 O O . GLU A 1 122 ? 17.117 -2.556 -20.669 1.00 75.31 122 GLU A O 1
ATOM 958 N N . ALA A 1 123 ? 18.125 -1.984 -22.596 1.00 73.94 123 ALA A N 1
ATOM 959 C CA . ALA A 1 123 ? 17.104 -1.028 -23.003 1.00 73.94 123 ALA A CA 1
ATOM 960 C C . ALA A 1 123 ? 15.719 -1.681 -23.161 1.00 73.94 123 ALA A C 1
ATOM 962 O O . ALA A 1 123 ? 14.715 -1.074 -22.794 1.00 73.94 123 ALA A O 1
ATOM 963 N N . ASP A 1 124 ? 15.630 -2.911 -23.677 1.00 80.12 124 ASP A N 1
ATOM 964 C CA . ASP A 1 124 ? 14.343 -3.609 -23.799 1.00 80.12 124 ASP A CA 1
ATOM 965 C C . ASP A 1 124 ? 13.841 -4.119 -22.448 1.00 80.12 124 ASP A C 1
ATOM 967 O O . ASP A 1 124 ? 12.643 -4.043 -22.179 1.00 80.12 124 ASP A O 1
ATOM 971 N N . THR A 1 125 ? 14.731 -4.583 -21.567 1.00 82.38 125 THR A N 1
ATOM 972 C CA . THR A 1 125 ? 14.363 -4.931 -20.188 1.00 82.38 125 THR A CA 1
ATOM 973 C C . THR A 1 125 ? 13.839 -3.707 -19.440 1.00 82.38 125 THR A C 1
ATOM 975 O O . THR A 1 125 ? 12.765 -3.772 -18.855 1.00 82.38 125 THR A O 1
ATOM 978 N N . LEU A 1 126 ? 14.545 -2.577 -19.502 1.00 80.25 126 LEU A N 1
ATOM 979 C CA . LEU A 1 126 ? 14.130 -1.323 -18.875 1.00 80.25 126 LEU A CA 1
ATOM 980 C C . LEU A 1 126 ? 12.793 -0.813 -19.434 1.00 80.25 126 LEU A C 1
ATOM 982 O O . LEU A 1 126 ? 11.943 -0.361 -18.670 1.00 80.25 126 LEU A O 1
ATOM 986 N N . ARG A 1 127 ? 12.552 -0.956 -20.744 1.00 82.50 127 ARG A N 1
ATOM 987 C CA . ARG A 1 127 ? 11.242 -0.650 -21.341 1.00 82.50 127 ARG A CA 1
ATOM 988 C C . ARG A 1 127 ? 10.128 -1.551 -20.801 1.00 82.50 127 ARG A C 1
ATOM 990 O O . ARG A 1 127 ? 9.083 -1.037 -20.422 1.00 82.50 127 ARG A O 1
ATOM 997 N N . ARG A 1 128 ? 10.352 -2.861 -20.676 1.00 83.69 128 ARG A N 1
ATOM 998 C CA . ARG A 1 128 ? 9.367 -3.784 -20.075 1.00 83.69 128 ARG A CA 1
ATOM 999 C C . ARG A 1 128 ? 9.100 -3.489 -18.600 1.00 83.69 128 ARG A C 1
ATOM 1001 O O . ARG A 1 128 ? 7.963 -3.600 -18.157 1.00 83.69 128 ARG A O 1
ATOM 1008 N N . LEU A 1 129 ? 10.125 -3.085 -17.847 1.00 85.31 129 LEU A N 1
ATOM 1009 C CA . LEU A 1 129 ? 9.949 -2.634 -16.464 1.00 85.31 129 LEU A CA 1
ATOM 1010 C C . LEU A 1 129 ? 9.051 -1.394 -16.414 1.00 85.31 129 LEU A C 1
ATOM 1012 O O . LEU A 1 129 ? 8.115 -1.370 -15.621 1.00 85.31 129 LEU A O 1
ATOM 1016 N N . SER A 1 130 ? 9.254 -0.438 -17.331 1.00 83.44 130 SER A N 1
ATOM 1017 C CA . SER A 1 130 ? 8.438 0.782 -17.393 1.00 83.44 130 SER A CA 1
ATOM 1018 C C . SER A 1 130 ? 6.946 0.508 -17.629 1.00 83.44 130 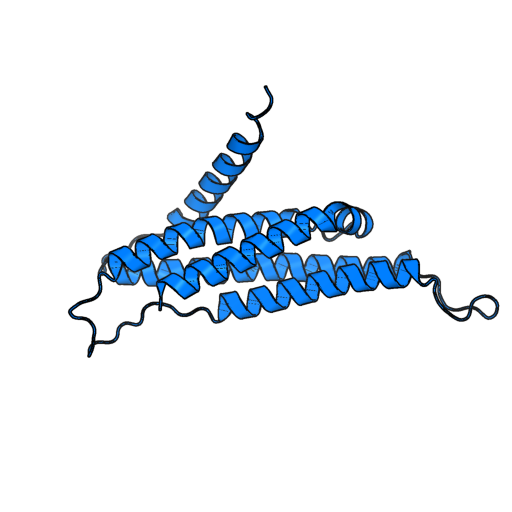SER A C 1
ATOM 1020 O O . SER A 1 130 ? 6.100 1.227 -17.106 1.00 83.44 130 SER A O 1
ATOM 1022 N N . GLU A 1 131 ? 6.601 -0.560 -18.358 1.00 84.44 131 GLU A N 1
ATOM 1023 C CA . GLU A 1 131 ? 5.205 -0.970 -18.568 1.00 84.44 131 GLU A CA 1
ATOM 1024 C C . GLU A 1 131 ? 4.554 -1.440 -17.257 1.00 84.44 131 GLU A C 1
ATOM 1026 O O . GLU A 1 131 ? 3.428 -1.054 -16.952 1.00 84.44 131 GLU A O 1
ATOM 1031 N N . VAL A 1 132 ? 5.277 -2.218 -16.444 1.00 87.88 132 VAL A N 1
ATOM 1032 C CA . VAL A 1 132 ? 4.803 -2.664 -15.121 1.00 87.88 132 VAL A CA 1
ATOM 1033 C C . VAL A 1 132 ? 4.739 -1.498 -14.135 1.00 87.88 132 VAL A C 1
ATOM 1035 O O . VAL A 1 132 ? 3.828 -1.422 -13.312 1.00 87.88 132 VAL A O 1
ATOM 1038 N N . ASP A 1 133 ? 5.691 -0.575 -14.229 1.00 87.06 133 ASP A N 1
ATOM 1039 C CA . ASP A 1 133 ? 5.785 0.603 -13.373 1.00 87.06 133 ASP A CA 1
ATOM 1040 C C . ASP A 1 133 ? 4.603 1.566 -13.581 1.00 87.06 133 ASP A C 1
ATOM 1042 O O . ASP A 1 133 ? 4.106 2.138 -12.611 1.00 87.06 133 ASP A O 1
ATOM 1046 N N . VAL A 1 134 ? 4.086 1.700 -14.808 1.00 85.88 134 VAL A N 1
ATOM 1047 C CA . VAL A 1 134 ? 2.858 2.472 -15.084 1.00 85.88 134 VAL A CA 1
ATOM 1048 C C . VAL A 1 134 ? 1.663 1.906 -14.311 1.00 85.88 134 VAL A C 1
ATOM 1050 O O . VAL A 1 134 ? 0.948 2.662 -13.646 1.00 85.88 134 VAL A O 1
ATOM 1053 N N . ASP A 1 135 ? 1.475 0.586 -14.346 1.00 88.94 135 ASP A N 1
ATOM 1054 C CA . ASP A 1 135 ? 0.400 -0.081 -13.604 1.00 88.94 135 ASP A CA 1
ATOM 1055 C C . ASP A 1 135 ? 0.605 0.041 -12.087 1.00 88.94 135 ASP A C 1
ATOM 1057 O O . ASP A 1 135 ? -0.346 0.289 -11.344 1.00 88.94 135 ASP A O 1
ATOM 1061 N N . LEU A 1 136 ? 1.853 -0.072 -11.620 1.00 90.31 136 LEU A N 1
ATOM 1062 C CA . LEU A 1 136 ? 2.205 0.080 -10.208 1.00 90.31 136 LEU A CA 1
ATOM 1063 C C . LEU A 1 136 ? 1.840 1.477 -9.681 1.00 90.31 136 LEU A C 1
ATOM 1065 O O . LEU A 1 136 ? 1.283 1.606 -8.589 1.00 90.31 136 LEU A O 1
ATOM 1069 N N . VAL A 1 137 ? 2.113 2.522 -10.466 1.00 91.12 137 VAL A N 1
ATOM 1070 C CA . VAL A 1 137 ? 1.724 3.905 -10.153 1.00 91.12 137 VAL A CA 1
ATOM 1071 C C . VAL A 1 137 ? 0.211 4.059 -10.127 1.00 91.12 137 VAL A C 1
ATOM 1073 O O . VAL A 1 137 ? -0.320 4.669 -9.199 1.00 91.12 137 VAL A O 1
ATOM 1076 N N . ALA A 1 138 ? -0.487 3.509 -11.122 1.00 88.44 138 ALA A N 1
ATOM 1077 C CA . ALA A 1 138 ? -1.939 3.593 -11.199 1.00 88.44 138 ALA A CA 1
ATOM 1078 C C . ALA A 1 138 ? -2.608 2.944 -9.975 1.00 88.44 138 ALA A C 1
ATOM 1080 O O . ALA A 1 138 ? -3.473 3.564 -9.352 1.00 88.44 138 ALA A O 1
ATOM 1081 N N . ASP A 1 139 ? -2.167 1.747 -9.577 1.00 93.69 139 ASP A N 1
ATOM 1082 C CA . ASP A 1 139 ? -2.683 1.055 -8.393 1.00 93.69 139 ASP A CA 1
ATOM 1083 C C . ASP A 1 139 ? -2.329 1.788 -7.087 1.00 93.69 139 ASP A C 1
ATOM 1085 O O . ASP A 1 139 ? -3.178 1.902 -6.199 1.00 93.69 139 ASP A O 1
ATOM 1089 N N . ALA A 1 140 ? -1.116 2.338 -6.960 1.00 94.94 140 ALA A N 1
ATOM 1090 C CA . ALA A 1 140 ? -0.715 3.108 -5.780 1.00 94.94 140 ALA A CA 1
ATOM 1091 C C . ALA A 1 140 ? -1.519 4.409 -5.647 1.00 94.94 140 ALA A C 1
ATOM 1093 O O . ALA A 1 140 ? -1.957 4.768 -4.553 1.00 94.94 140 ALA A O 1
ATOM 1094 N N . HIS A 1 141 ? -1.773 5.087 -6.767 1.00 93.94 141 HIS A N 1
ATOM 1095 C CA . HIS A 1 141 ? -2.618 6.272 -6.802 1.00 93.94 141 HIS A CA 1
ATOM 1096 C C . HIS A 1 141 ? -4.071 5.926 -6.455 1.00 93.94 141 HIS A C 1
ATOM 1098 O O . HIS A 1 141 ? -4.676 6.591 -5.616 1.00 93.94 141 HIS A O 1
ATOM 1104 N N . ALA A 1 142 ? -4.628 4.861 -7.040 1.00 91.25 142 ALA A N 1
ATOM 1105 C CA . ALA A 1 142 ? -5.975 4.393 -6.717 1.00 91.25 142 ALA A CA 1
ATOM 1106 C C . ALA A 1 142 ? -6.116 4.041 -5.227 1.00 91.25 142 ALA A C 1
ATOM 1108 O O . ALA A 1 142 ? -7.115 4.393 -4.603 1.00 91.25 142 ALA A O 1
ATOM 1109 N N . LEU A 1 143 ? -5.099 3.406 -4.637 1.00 94.69 143 LEU A N 1
ATOM 1110 C CA . LEU A 1 143 ? -5.055 3.112 -3.207 1.00 94.69 143 LEU A CA 1
ATOM 1111 C C . LEU A 1 143 ? -5.046 4.387 -2.354 1.00 94.69 143 LEU A C 1
ATOM 1113 O O . LEU A 1 143 ? -5.796 4.465 -1.385 1.00 94.69 143 LEU A O 1
ATOM 1117 N N . ALA A 1 144 ? -4.244 5.390 -2.719 1.00 92.56 144 ALA A N 1
ATOM 1118 C CA . ALA A 1 144 ? -4.205 6.670 -2.012 1.00 92.56 144 ALA A CA 1
ATOM 1119 C C . ALA A 1 144 ? -5.553 7.413 -2.064 1.00 92.56 144 ALA A C 1
ATOM 1121 O O . ALA A 1 144 ? -5.943 8.031 -1.077 1.00 92.56 144 ALA A O 1
ATOM 1122 N N . GLN A 1 145 ? -6.289 7.311 -3.175 1.00 89.94 145 GLN A N 1
ATOM 1123 C CA . GLN A 1 145 ? -7.629 7.898 -3.315 1.00 89.94 145 GLN A CA 1
ATOM 1124 C C . GLN A 1 145 ? -8.710 7.114 -2.555 1.00 89.94 145 GLN A C 1
ATOM 1126 O O . GLN A 1 145 ? -9.662 7.704 -2.050 1.00 89.94 145 GLN A O 1
ATOM 1131 N N . ALA A 1 146 ? -8.567 5.790 -2.454 1.00 88.25 146 ALA A N 1
ATOM 1132 C CA . ALA A 1 146 ? -9.518 4.914 -1.765 1.00 88.25 146 ALA A CA 1
ATOM 1133 C C . ALA A 1 146 ? -9.419 4.970 -0.230 1.00 88.25 146 ALA A C 1
ATOM 1135 O O . ALA A 1 146 ? -10.233 4.364 0.460 1.00 88.25 146 ALA A O 1
ATOM 1136 N N . VAL A 1 147 ? -8.429 5.675 0.324 1.00 87.88 147 VAL A N 1
ATOM 1137 C CA . VAL A 1 147 ? -8.301 5.894 1.769 1.00 87.88 147 VAL A CA 1
ATOM 1138 C C . VAL A 1 147 ? -8.522 7.378 2.079 1.00 87.88 147 VAL A C 1
ATOM 1140 O O . VAL A 1 147 ? -7.557 8.112 2.312 1.00 87.88 147 VAL A O 1
ATOM 1143 N N . PRO A 1 148 ? -9.780 7.855 2.099 1.00 75.06 148 PRO A N 1
ATOM 1144 C CA . PRO A 1 148 ? -10.075 9.205 2.558 1.00 75.06 148 PRO A CA 1
ATOM 1145 C C . PRO A 1 148 ? -9.786 9.272 4.064 1.00 75.06 148 PRO A C 1
ATOM 1147 O O . PRO A 1 148 ? -10.510 8.682 4.860 1.00 75.06 148 PRO A O 1
ATOM 1150 N N . GLY A 1 149 ? -8.714 9.962 4.467 1.00 67.19 149 GLY A N 1
ATOM 1151 C CA . GLY A 1 149 ? -8.178 9.941 5.843 1.00 67.19 149 GLY A CA 1
ATOM 1152 C C . GLY A 1 149 ? -9.125 10.394 6.965 1.00 67.19 149 GLY A C 1
ATOM 1153 O O . GLY A 1 149 ? -8.771 10.298 8.141 1.00 67.19 149 GLY A O 1
ATOM 1154 N N . ASP A 1 150 ? -10.329 10.856 6.632 1.00 76.56 150 ASP A N 1
ATOM 1155 C CA . ASP A 1 150 ? -11.272 11.437 7.581 1.00 76.56 150 ASP A CA 1
ATOM 1156 C C . ASP A 1 150 ? -12.427 10.522 8.004 1.00 76.56 150 ASP A C 1
ATOM 1158 O O . ASP A 1 150 ? -12.982 10.753 9.079 1.00 76.56 150 ASP A O 1
ATOM 1162 N N . ASP A 1 151 ? -12.765 9.478 7.236 1.00 90.12 151 ASP A N 1
ATOM 1163 C CA . ASP A 1 151 ? -13.907 8.603 7.543 1.00 90.12 151 ASP A CA 1
ATOM 1164 C C . ASP A 1 151 ? -13.481 7.131 7.712 1.00 90.12 151 ASP A C 1
ATOM 1166 O O . ASP A 1 151 ? -13.344 6.388 6.731 1.00 90.12 151 ASP A O 1
ATOM 1170 N N . PRO A 1 152 ? -13.284 6.665 8.960 1.00 92.50 152 PRO A N 1
ATOM 1171 C CA . PRO A 1 152 ? -12.880 5.289 9.205 1.00 92.50 152 PRO A CA 1
ATOM 1172 C C . PRO A 1 152 ? -13.972 4.262 8.882 1.00 92.50 152 PRO A C 1
ATOM 1174 O O . PRO A 1 152 ? -13.639 3.103 8.636 1.00 92.50 152 PRO A O 1
ATOM 1177 N N . VAL A 1 153 ? -15.254 4.643 8.885 1.00 92.62 153 VAL A N 1
ATOM 1178 C CA . VAL A 1 153 ? -16.356 3.726 8.559 1.00 92.62 153 VAL A CA 1
ATOM 1179 C C . VAL A 1 153 ? -16.360 3.454 7.061 1.00 92.62 153 VAL A C 1
ATOM 1181 O O . VAL A 1 153 ? -16.349 2.291 6.659 1.00 92.62 153 VAL A O 1
ATOM 1184 N N . LEU A 1 154 ? -16.244 4.503 6.246 1.00 92.19 154 LEU A N 1
ATOM 1185 C CA . LEU A 1 154 ? -16.155 4.371 4.793 1.00 92.19 154 LEU A CA 1
ATOM 1186 C C . LEU A 1 154 ? -14.942 3.528 4.363 1.00 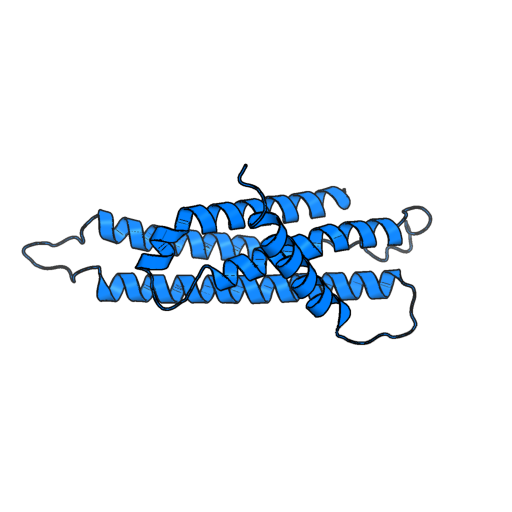92.19 154 LEU A C 1
ATOM 1188 O O . LEU A 1 154 ? -15.063 2.649 3.509 1.00 92.19 154 LEU A O 1
ATOM 1192 N N . ILE A 1 155 ? -13.781 3.727 4.997 1.00 93.81 155 ILE A N 1
ATOM 1193 C CA . ILE A 1 155 ? -12.589 2.902 4.736 1.00 93.81 155 ILE A CA 1
ATOM 1194 C C . ILE A 1 155 ? -12.861 1.422 5.050 1.00 93.81 155 ILE A C 1
ATOM 1196 O O . ILE A 1 155 ? -12.437 0.535 4.306 1.00 93.81 155 ILE A O 1
ATOM 1200 N N . LEU A 1 156 ? -13.557 1.126 6.152 1.00 94.38 156 LEU A N 1
ATOM 1201 C CA . LEU A 1 156 ? -13.891 -0.249 6.534 1.00 94.38 156 LEU A CA 1
ATOM 1202 C C . LEU A 1 156 ? -14.872 -0.905 5.555 1.00 94.38 156 LEU A C 1
ATOM 1204 O O . LEU A 1 156 ? -14.724 -2.096 5.272 1.00 94.38 156 LEU A O 1
ATOM 1208 N N . GLU A 1 157 ? -15.829 -0.147 5.019 1.00 93.75 157 GLU A N 1
ATOM 1209 C CA . GLU A 1 157 ? -16.742 -0.603 3.963 1.00 93.75 157 GLU A CA 1
ATOM 1210 C C . GLU A 1 157 ? -15.988 -0.901 2.660 1.00 93.75 157 GLU A C 1
ATOM 1212 O O . GLU A 1 157 ? -16.213 -1.933 2.026 1.00 93.75 157 GLU A O 1
ATOM 1217 N N . GLN A 1 158 ? -15.021 -0.052 2.304 1.00 93.19 158 GLN A N 1
ATOM 1218 C CA . GLN A 1 158 ? -14.175 -0.211 1.118 1.00 93.19 158 GLN A CA 1
ATOM 1219 C C . GLN A 1 158 ? -13.012 -1.195 1.313 1.00 93.19 158 GLN A C 1
ATOM 1221 O O . GLN A 1 158 ? -12.281 -1.493 0.365 1.00 93.19 158 GLN A O 1
ATOM 1226 N N . ALA A 1 159 ? -12.842 -1.760 2.510 1.00 93.19 159 ALA A N 1
ATOM 1227 C CA . ALA A 1 159 ? -11.719 -2.633 2.833 1.00 93.19 159 ALA A CA 1
ATOM 1228 C C . ALA A 1 159 ? -11.524 -3.822 1.866 1.00 93.19 159 ALA A C 1
ATOM 1230 O O . ALA A 1 159 ? -10.369 -4.158 1.600 1.00 93.19 159 ALA A O 1
ATOM 1231 N N . PRO A 1 160 ? -12.571 -4.475 1.312 1.00 94.19 160 PRO A N 1
ATOM 1232 C CA . PRO A 1 160 ? -12.388 -5.497 0.278 1.00 94.19 160 PRO A CA 1
ATOM 1233 C C . PRO A 1 160 ? -11.750 -4.953 -1.009 1.00 94.19 160 PRO A C 1
ATOM 1235 O O . PRO A 1 160 ? -10.856 -5.590 -1.562 1.00 94.19 160 PRO A O 1
ATOM 1238 N N . ALA A 1 161 ? -12.157 -3.764 -1.462 1.00 93.25 161 ALA A N 1
ATOM 1239 C CA . ALA A 1 161 ? -11.594 -3.123 -2.650 1.00 93.25 161 ALA A CA 1
ATOM 1240 C C . ALA A 1 161 ? -10.143 -2.675 -2.409 1.00 93.25 161 ALA A C 1
ATOM 1242 O O . ALA A 1 161 ? -9.270 -2.924 -3.239 1.00 93.25 161 ALA A O 1
ATOM 1243 N N . ILE A 1 162 ? -9.861 -2.106 -1.232 1.00 94.94 162 ILE A N 1
ATOM 1244 C CA . ILE A 1 162 ? -8.500 -1.768 -0.787 1.00 94.94 162 ILE A CA 1
ATOM 1245 C C . ILE A 1 162 ? -7.613 -3.021 -0.782 1.00 94.94 162 ILE A C 1
ATOM 1247 O O . ILE A 1 162 ? -6.499 -2.996 -1.305 1.00 94.94 162 ILE A O 1
ATOM 1251 N N . ALA A 1 163 ? -8.109 -4.139 -0.242 1.00 95.38 163 ALA A N 1
ATOM 1252 C CA . ALA A 1 163 ? -7.379 -5.404 -0.221 1.00 95.38 163 ALA A CA 1
ATOM 1253 C C . ALA A 1 163 ? -7.101 -5.946 -1.634 1.00 95.38 163 ALA A C 1
ATOM 1255 O O . ALA A 1 163 ? -6.007 -6.451 -1.883 1.00 95.38 163 ALA A O 1
ATOM 1256 N N . ALA A 1 164 ? -8.048 -5.803 -2.566 1.00 96.00 164 ALA A N 1
ATOM 1257 C CA . ALA A 1 164 ? -7.846 -6.175 -3.964 1.00 96.00 164 ALA A CA 1
ATOM 1258 C C . ALA A 1 164 ? -6.759 -5.317 -4.634 1.00 96.00 164 ALA A C 1
ATOM 1260 O O . ALA A 1 164 ? -5.896 -5.854 -5.325 1.00 96.00 164 ALA A O 1
ATOM 1261 N N . THR A 1 165 ? -6.740 -4.005 -4.386 1.00 96.31 165 THR A N 1
ATOM 1262 C CA . THR A 1 165 ? -5.674 -3.117 -4.882 1.00 96.31 165 THR A CA 1
ATOM 1263 C C . THR A 1 165 ? -4.312 -3.463 -4.276 1.00 96.31 165 THR A C 1
ATOM 1265 O O . THR A 1 165 ? -3.320 -3.536 -4.994 1.00 96.31 165 THR A O 1
ATOM 1268 N N . ILE A 1 166 ? -4.256 -3.773 -2.976 1.00 97.25 166 ILE A N 1
ATOM 1269 C CA . ILE A 1 166 ? -3.042 -4.276 -2.310 1.00 97.25 166 ILE A CA 1
ATOM 1270 C C . ILE A 1 166 ? -2.542 -5.575 -2.958 1.00 97.25 166 ILE A C 1
ATOM 1272 O O . ILE A 1 166 ? -1.334 -5.755 -3.103 1.00 97.25 166 ILE A O 1
ATOM 1276 N N . ALA A 1 167 ? -3.443 -6.488 -3.331 1.00 97.38 167 ALA A N 1
ATOM 1277 C CA . ALA A 1 167 ? -3.070 -7.723 -4.015 1.00 97.38 167 ALA A CA 1
ATOM 1278 C C . ALA A 1 167 ? -2.460 -7.436 -5.396 1.00 97.38 167 ALA A C 1
ATOM 1280 O O . ALA A 1 167 ? -1.371 -7.926 -5.678 1.00 97.38 167 ALA A O 1
ATOM 1281 N N . ARG A 1 168 ? -3.078 -6.555 -6.196 1.00 97.00 168 ARG A N 1
ATOM 1282 C CA . ARG A 1 168 ? -2.511 -6.144 -7.491 1.00 97.00 168 ARG A CA 1
ATOM 1283 C C . ARG A 1 168 ? -1.130 -5.507 -7.342 1.00 97.00 168 ARG A C 1
ATOM 1285 O O . ARG A 1 168 ? -0.216 -5.894 -8.060 1.00 97.00 168 ARG A O 1
ATOM 1292 N N . LEU A 1 169 ? -0.931 -4.625 -6.357 1.00 96.94 169 LEU A N 1
ATOM 1293 C CA . LEU A 1 169 ? 0.389 -4.049 -6.060 1.00 96.94 169 LEU A CA 1
ATOM 1294 C C . LEU A 1 169 ? 1.444 -5.128 -5.775 1.00 96.94 169 LEU A C 1
ATOM 1296 O O . LEU A 1 169 ? 2.556 -5.047 -6.295 1.00 96.94 169 LEU A O 1
ATOM 1300 N N . LYS A 1 170 ? 1.103 -6.156 -4.986 1.00 97.06 170 LYS A N 1
ATOM 1301 C CA . LYS A 1 170 ? 2.005 -7.294 -4.724 1.00 97.06 170 LYS A CA 1
ATOM 1302 C C . LYS A 1 170 ? 2.355 -8.038 -6.007 1.00 97.06 170 LYS A C 1
ATOM 1304 O O . LYS A 1 170 ? 3.529 -8.325 -6.233 1.00 97.06 170 LYS A O 1
ATOM 1309 N N . ASP A 1 171 ? 1.359 -8.304 -6.844 1.00 96.50 171 ASP A N 1
ATOM 1310 C CA . ASP A 1 171 ? 1.551 -9.009 -8.109 1.00 96.50 171 ASP A CA 1
ATOM 1311 C C . ASP A 1 171 ? 2.443 -8.205 -9.064 1.00 96.50 171 ASP A C 1
ATOM 1313 O O . ASP A 1 171 ? 3.343 -8.775 -9.677 1.00 96.50 171 ASP A O 1
ATOM 1317 N N . ARG A 1 172 ? 2.278 -6.875 -9.137 1.00 94.25 172 ARG A N 1
ATOM 1318 C CA . ARG A 1 172 ? 3.143 -5.994 -9.944 1.00 94.25 172 ARG A CA 1
ATOM 1319 C C . ARG A 1 172 ? 4.579 -5.961 -9.438 1.00 94.25 172 ARG A C 1
ATOM 1321 O O . ARG A 1 172 ? 5.504 -6.079 -10.239 1.00 94.25 172 ARG A O 1
ATOM 1328 N N . ILE A 1 173 ? 4.782 -5.865 -8.123 1.00 94.12 173 ILE A N 1
ATOM 1329 C CA . ILE A 1 173 ? 6.123 -5.925 -7.520 1.00 94.12 173 ILE A CA 1
ATOM 1330 C C . ILE A 1 173 ? 6.796 -7.263 -7.857 1.00 94.12 173 ILE A C 1
ATOM 1332 O O . ILE A 1 173 ? 7.943 -7.278 -8.308 1.00 94.12 173 ILE A O 1
ATOM 1336 N N . ALA A 1 174 ? 6.081 -8.380 -7.700 1.00 93.19 174 ALA A N 1
ATOM 1337 C CA . ALA A 1 174 ? 6.596 -9.709 -8.020 1.00 93.19 174 ALA A CA 1
ATOM 1338 C C . ALA A 1 174 ? 6.891 -9.871 -9.522 1.00 93.19 174 ALA A C 1
ATOM 1340 O O . ALA A 1 174 ? 7.961 -10.356 -9.892 1.00 93.19 174 ALA A O 1
ATOM 1341 N N . GLN A 1 175 ? 5.985 -9.411 -10.392 1.00 92.00 175 GLN A N 1
ATOM 1342 C CA . GLN A 1 175 ? 6.159 -9.412 -11.846 1.00 92.00 175 GLN A CA 1
ATOM 1343 C C . GLN A 1 175 ? 7.418 -8.637 -12.247 1.00 92.00 175 GLN A C 1
ATOM 1345 O O . GLN A 1 175 ? 8.230 -9.135 -13.026 1.00 92.00 175 GLN A O 1
ATOM 1350 N N . ARG A 1 176 ? 7.608 -7.442 -11.680 1.00 90.19 176 ARG A N 1
ATOM 1351 C CA . ARG A 1 176 ? 8.781 -6.604 -11.928 1.00 90.19 176 ARG A CA 1
ATOM 1352 C C . ARG A 1 176 ? 10.073 -7.295 -11.483 1.00 90.19 176 ARG A C 1
ATOM 1354 O O . ARG A 1 176 ? 11.054 -7.292 -12.219 1.00 90.19 176 ARG A O 1
ATOM 1361 N N . GLN A 1 177 ? 10.087 -7.903 -10.296 1.00 88.50 177 GLN A N 1
ATOM 1362 C CA . GLN A 1 177 ? 11.252 -8.638 -9.788 1.00 88.50 177 GLN A CA 1
ATOM 1363 C C . GLN A 1 177 ? 11.603 -9.844 -10.668 1.00 88.50 177 GLN A C 1
ATOM 1365 O O . GLN A 1 177 ? 12.778 -10.070 -10.942 1.00 88.50 177 GLN A O 1
ATOM 1370 N N . ALA A 1 178 ? 10.603 -10.575 -11.162 1.00 87.81 178 ALA A N 1
ATOM 1371 C CA . ALA A 1 178 ? 10.813 -11.722 -12.042 1.00 87.81 178 ALA A CA 1
ATOM 1372 C C . ALA A 1 178 ? 11.464 -11.347 -13.386 1.00 87.81 178 ALA A C 1
ATOM 1374 O O . ALA A 1 178 ? 12.178 -12.162 -13.955 1.00 87.81 178 ALA A O 1
ATOM 1375 N N . MET A 1 179 ? 11.273 -10.116 -13.880 1.00 84.88 179 MET A N 1
ATOM 1376 C CA . MET A 1 179 ? 11.930 -9.628 -15.106 1.00 84.88 179 MET A CA 1
ATOM 1377 C C . MET A 1 179 ? 13.442 -9.394 -14.948 1.00 84.88 179 MET A C 1
ATOM 1379 O O . MET A 1 179 ? 14.132 -9.163 -15.942 1.00 84.88 179 MET A O 1
ATOM 1383 N N . LEU A 1 180 ? 13.944 -9.405 -13.710 1.00 80.56 180 LEU A N 1
ATOM 1384 C CA . LEU A 1 180 ? 15.344 -9.151 -13.367 1.00 80.56 180 LEU A CA 1
ATOM 1385 C C . LEU A 1 180 ? 16.126 -10.427 -13.011 1.00 80.56 180 LEU A C 1
ATOM 1387 O O . LEU A 1 180 ? 17.338 -10.340 -12.803 1.00 80.56 180 LEU A O 1
ATOM 1391 N N . LEU A 1 181 ? 15.445 -11.576 -12.939 1.00 69.94 181 LEU A N 1
ATOM 1392 C CA . LEU A 1 181 ? 16.020 -12.906 -12.708 1.00 69.94 181 LEU A CA 1
ATOM 1393 C C . LEU A 1 181 ? 16.369 -13.578 -14.044 1.00 69.94 181 LEU A C 1
ATOM 1395 O O . LEU A 1 181 ? 17.480 -14.153 -14.128 1.00 69.94 181 LEU A O 1
#

Sequence (181 aa):
MSGGEDDGLAARAGQVALNLFRGYGYTFYRVENDLRADDQRVRRMVSELLQQARKALSEAEGRYRREMIPPPSRAQPFPPAGLVAHAKRLEALAQTISALDAQVSHMPVPGNDFMTARYRNEADTLRRLSEVDVDLVADAHALAQAVPGDDPVLILEQAPAIAATIARLKDRIAQRQAMLL